Protein AF-A0A258ZLG7-F1 (afdb_monomer_lite)

Sequence (67 aa):
MPVDRKKTYSSEDIITRLATDLPHWRLEDGWIRRTYRTNSWKGTLMVINTVGHLAEAAWHHPDITAS

Radius of gyration: 14.12 Å; chains: 1; bounding box: 27×24×38 Å

pLDDT: mean 94.24, std 8.32, range [51.84, 98.5]

Foldseek 3Di:
DDDPPPDDDDQVRVQVCCVPPPVQWDQDPNDIDHDDDDPDPVRVVVVVVVLVVVCVVVVHDDDDDDD

Structure (mmCIF, N/CA/C/O backbone):
data_AF-A0A258ZLG7-F1
#
_entry.id   AF-A0A258ZLG7-F1
#
loop_
_atom_site.group_PDB
_atom_site.id
_atom_site.type_symbol
_atom_site.label_atom_id
_atom_site.label_alt_id
_atom_site.label_comp_id
_atom_site.label_asym_id
_atom_site.label_entity_id
_atom_site.label_seq_id
_atom_site.pdbx_PDB_ins_code
_atom_site.Cartn_x
_atom_site.Cartn_y
_atom_site.Cartn_z
_atom_site.occupancy
_atom_site.B_iso_or_equiv
_atom_site.auth_seq_id
_atom_site.auth_comp_id
_atom_site.auth_asym_id
_atom_site.auth_atom_id
_atom_site.pdbx_PDB_model_num
ATOM 1 N N . MET A 1 1 ? -10.321 -12.671 -19.312 1.00 51.84 1 MET A N 1
ATOM 2 C CA . MET A 1 1 ? -10.056 -11.500 -20.175 1.00 51.84 1 MET A CA 1
ATOM 3 C C . MET A 1 1 ? -8.675 -10.967 -19.839 1.00 51.84 1 MET A C 1
ATOM 5 O O . MET A 1 1 ? -8.344 -10.988 -18.657 1.00 51.84 1 MET A O 1
ATOM 9 N N . PRO A 1 2 ? -7.849 -10.567 -20.817 1.00 64.81 2 PRO A N 1
ATOM 10 C CA . PRO A 1 2 ? -6.564 -9.951 -20.512 1.00 64.81 2 PRO A CA 1
ATOM 11 C C . PRO A 1 2 ? -6.806 -8.634 -19.766 1.00 64.81 2 PRO A C 1
ATOM 13 O O . PRO A 1 2 ? -7.627 -7.820 -20.184 1.00 64.81 2 PRO A O 1
ATOM 16 N N . VAL A 1 3 ? -6.133 -8.456 -18.631 1.00 68.12 3 VAL A N 1
ATOM 17 C CA . VAL A 1 3 ? -6.148 -7.191 -17.892 1.00 68.12 3 VAL A CA 1
ATOM 18 C C . VAL A 1 3 ? -5.304 -6.201 -18.683 1.00 68.12 3 VAL A C 1
ATOM 20 O O . VAL A 1 3 ? -4.094 -6.396 -18.816 1.00 68.12 3 VAL A O 1
ATOM 23 N N . ASP A 1 4 ? -5.929 -5.150 -19.210 1.00 81.69 4 ASP A N 1
ATOM 24 C CA . ASP A 1 4 ? -5.178 -4.017 -19.738 1.00 81.69 4 ASP A CA 1
ATOM 25 C C . ASP A 1 4 ? -4.523 -3.271 -18.570 1.00 81.69 4 ASP A C 1
ATOM 27 O O . ASP A 1 4 ? -5.188 -2.623 -17.762 1.00 81.69 4 ASP A O 1
ATOM 31 N N . ARG A 1 5 ? -3.196 -3.383 -18.481 1.00 73.94 5 ARG A N 1
ATOM 32 C CA . ARG A 1 5 ? -2.386 -2.758 -17.429 1.00 73.94 5 ARG A CA 1
ATOM 33 C C . ARG A 1 5 ? -2.314 -1.235 -17.545 1.00 73.94 5 ARG A C 1
ATOM 35 O O . ARG A 1 5 ? -1.866 -0.598 -16.601 1.00 73.94 5 ARG A O 1
ATOM 42 N N . LYS A 1 6 ? -2.709 -0.659 -18.684 1.00 80.88 6 LYS A N 1
ATOM 43 C CA . LYS A 1 6 ? -2.666 0.788 -18.935 1.00 80.88 6 LYS A CA 1
ATOM 44 C C . LYS A 1 6 ? -4.029 1.460 -18.807 1.00 80.88 6 LYS A C 1
ATOM 46 O O . LYS A 1 6 ? -4.116 2.669 -19.003 1.00 80.88 6 LYS A O 1
ATOM 51 N N . LYS A 1 7 ? -5.084 0.709 -18.476 1.00 88.88 7 LYS A N 1
ATOM 52 C CA . LYS A 1 7 ? -6.404 1.293 -18.250 1.00 88.88 7 LYS A CA 1
ATOM 53 C C . LYS A 1 7 ? -6.340 2.262 -17.066 1.00 88.88 7 LYS A C 1
ATOM 55 O O . LYS A 1 7 ? -6.107 1.850 -15.931 1.00 88.88 7 LYS A O 1
ATOM 60 N N . THR A 1 8 ? -6.627 3.530 -17.332 1.00 91.31 8 THR A N 1
ATOM 61 C CA . THR A 1 8 ? -6.939 4.508 -16.288 1.00 91.31 8 THR A CA 1
ATOM 62 C C . THR A 1 8 ? -8.381 4.304 -15.836 1.00 91.31 8 THR A C 1
ATOM 64 O O . THR A 1 8 ? -9.285 4.178 -16.664 1.00 91.31 8 THR A O 1
ATOM 67 N N . TYR 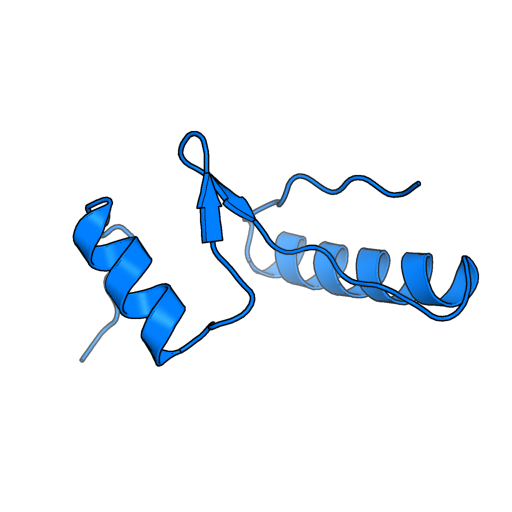A 1 9 ? -8.597 4.253 -14.525 1.00 92.06 9 TYR A N 1
ATOM 68 C CA . TYR A 1 9 ? -9.925 4.119 -13.929 1.00 92.06 9 TYR A CA 1
ATOM 69 C C . TYR A 1 9 ? -10.481 5.494 -13.552 1.00 92.06 9 TYR A C 1
ATOM 71 O O . TYR A 1 9 ? -9.719 6.372 -13.144 1.00 92.06 9 TYR A O 1
ATOM 79 N N . SER A 1 10 ? -11.800 5.676 -13.669 1.00 95.44 10 SER A N 1
ATOM 80 C CA . SER A 1 10 ? -12.467 6.840 -13.079 1.00 95.44 10 SER A CA 1
ATOM 81 C C . SER A 1 10 ? -12.550 6.694 -11.557 1.00 95.44 10 SER A C 1
ATOM 83 O O . SER A 1 10 ? -12.402 5.597 -11.013 1.00 95.44 10 SER A O 1
ATOM 85 N N . SER A 1 11 ? -12.819 7.792 -10.854 1.00 96.19 11 SER A N 1
ATOM 86 C CA . SER A 1 11 ? -13.008 7.766 -9.400 1.00 96.19 11 SER A CA 1
ATOM 87 C C . SER A 1 11 ? -14.132 6.812 -8.980 1.00 96.19 11 SER A C 1
ATOM 89 O O . SER A 1 11 ? -13.983 6.082 -8.002 1.00 96.19 11 SER A O 1
ATOM 91 N N . GLU A 1 12 ? -15.230 6.767 -9.735 1.00 96.88 12 GLU A N 1
ATOM 92 C CA . GLU A 1 12 ? -16.381 5.894 -9.479 1.00 96.88 12 GLU A CA 1
ATOM 93 C C . GLU A 1 12 ? -16.019 4.415 -9.664 1.00 96.88 12 GLU A C 1
ATOM 95 O O . GLU A 1 12 ? -16.363 3.584 -8.816 1.00 96.88 12 GLU A O 1
ATOM 100 N N . ASP A 1 13 ? -15.278 4.094 -10.732 1.00 96.19 13 ASP A N 1
ATOM 101 C CA . ASP A 1 13 ? -14.765 2.745 -10.985 1.00 96.19 13 ASP A CA 1
ATOM 102 C C . ASP A 1 13 ? -13.849 2.287 -9.838 1.00 96.19 13 ASP A C 1
ATOM 104 O O . ASP A 1 13 ? -13.976 1.162 -9.345 1.00 96.19 13 ASP A O 1
ATOM 108 N N . ILE A 1 14 ? -12.938 3.164 -9.391 1.00 96.75 14 ILE A N 1
ATOM 109 C CA . ILE A 1 14 ? -12.022 2.879 -8.279 1.00 96.75 14 ILE A CA 1
ATOM 110 C C . ILE A 1 14 ? -12.825 2.603 -7.011 1.00 96.75 14 ILE A C 1
ATOM 112 O O . ILE A 1 14 ? -12.644 1.553 -6.401 1.00 96.75 14 ILE A O 1
ATOM 116 N N . ILE A 1 15 ? -13.729 3.504 -6.620 1.00 96.88 15 ILE A N 1
ATOM 117 C CA . ILE A 1 15 ? -14.524 3.366 -5.391 1.00 96.88 15 ILE A CA 1
ATOM 118 C C . ILE A 1 15 ? -15.327 2.059 -5.405 1.00 96.88 15 ILE A C 1
ATOM 120 O O . ILE A 1 15 ? -15.303 1.313 -4.424 1.00 96.88 15 ILE A O 1
ATOM 124 N N . THR A 1 16 ? -15.974 1.740 -6.527 1.00 97.19 16 THR A N 1
ATOM 125 C CA . THR A 1 16 ? -16.764 0.509 -6.690 1.00 97.19 16 THR A CA 1
ATOM 126 C C . THR A 1 16 ? -15.897 -0.742 -6.539 1.00 97.19 16 THR A C 1
ATOM 128 O O . THR A 1 16 ? -16.261 -1.682 -5.823 1.00 97.19 16 THR A O 1
ATOM 131 N N . ARG A 1 17 ? -14.718 -0.749 -7.173 1.00 95.88 17 ARG A N 1
ATOM 132 C CA . ARG A 1 17 ? -13.757 -1.853 -7.075 1.00 95.88 17 ARG A CA 1
ATOM 133 C C . ARG A 1 17 ? -13.219 -2.008 -5.655 1.00 95.88 17 ARG A C 1
ATOM 135 O O . ARG A 1 17 ? -13.162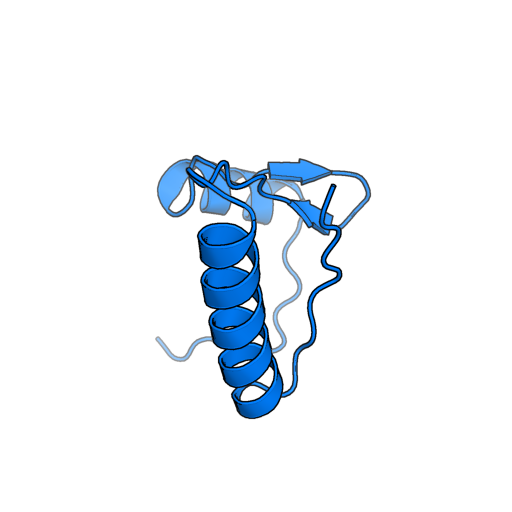 -3.121 -5.144 1.00 95.88 17 ARG A O 1
ATOM 142 N N . LEU A 1 18 ? -12.842 -0.910 -5.001 1.00 97.31 18 LEU A N 1
ATOM 143 C CA . LEU A 1 18 ? -12.329 -0.952 -3.633 1.00 97.31 18 LEU A CA 1
ATOM 144 C C . LEU A 1 18 ? -13.385 -1.491 -2.664 1.00 97.31 18 LEU A C 1
ATOM 146 O O . LEU A 1 18 ? -13.074 -2.372 -1.872 1.00 97.31 18 LEU A O 1
ATOM 150 N N . ALA A 1 19 ? -14.639 -1.047 -2.7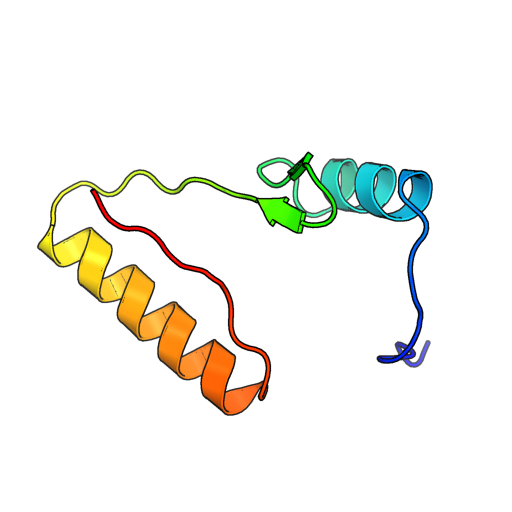73 1.00 96.06 19 ALA A N 1
ATOM 151 C CA . ALA A 1 19 ? -15.723 -1.545 -1.929 1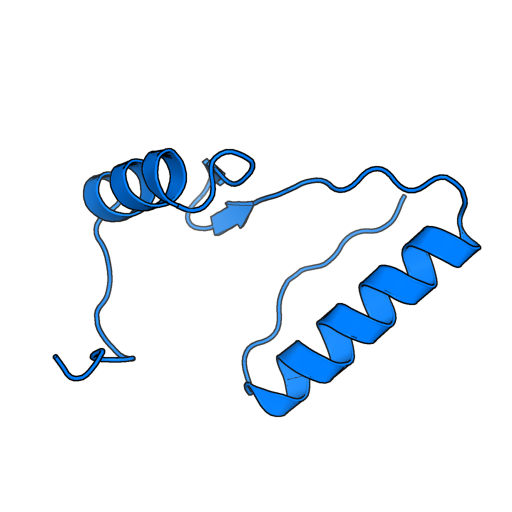.00 96.06 19 ALA A CA 1
ATOM 152 C C . ALA A 1 19 ? -15.973 -3.056 -2.103 1.00 96.06 19 ALA A C 1
ATOM 154 O O . ALA A 1 19 ? -16.295 -3.738 -1.132 1.00 96.06 19 ALA A O 1
ATOM 155 N N . THR A 1 20 ? -15.801 -3.575 -3.322 1.00 96.75 20 THR A N 1
ATOM 156 C CA . THR A 1 20 ? -16.071 -4.983 -3.649 1.00 96.75 20 THR A CA 1
ATOM 157 C C . THR A 1 20 ? -14.908 -5.904 -3.274 1.00 96.75 20 THR A C 1
ATOM 159 O O . THR A 1 20 ? -15.121 -6.952 -2.671 1.00 96.75 20 THR A O 1
ATOM 162 N N . ASP A 1 21 ? -13.675 -5.531 -3.626 1.00 97.00 21 ASP A N 1
ATOM 163 C CA . ASP A 1 21 ? -12.522 -6.440 -3.569 1.00 97.00 21 ASP A CA 1
ATOM 164 C C . ASP A 1 21 ? -11.506 -6.076 -2.477 1.00 97.00 21 ASP A C 1
ATOM 166 O O . ASP A 1 21 ? -10.728 -6.924 -2.040 1.00 97.00 21 ASP A O 1
ATOM 170 N N . LEU A 1 22 ? -11.467 -4.811 -2.051 1.00 97.12 22 LEU A N 1
ATOM 171 C CA . LEU A 1 22 ? -10.427 -4.255 -1.180 1.00 97.12 22 LEU A CA 1
ATOM 172 C C . LEU A 1 22 ? -11.026 -3.305 -0.121 1.00 97.12 22 LEU A C 1
ATOM 174 O O . LEU A 1 22 ? -10.598 -2.155 -0.024 1.00 97.12 22 LEU A O 1
ATOM 178 N N . PRO A 1 23 ? -11.971 -3.758 0.726 1.00 95.62 23 PRO A N 1
ATOM 179 C CA . PRO A 1 23 ? -12.850 -2.886 1.522 1.00 95.62 23 PRO A CA 1
ATOM 180 C C . PRO A 1 23 ? -12.141 -2.018 2.578 1.00 95.62 23 PRO A C 1
ATOM 182 O O . PRO A 1 23 ? -12.740 -1.118 3.157 1.00 95.62 23 PRO A O 1
ATOM 185 N N . HIS A 1 24 ? -10.862 -2.280 2.857 1.00 97.00 24 HIS A N 1
ATOM 186 C CA . HIS A 1 24 ? -10.037 -1.478 3.769 1.00 97.00 24 HIS A CA 1
ATOM 187 C C . HIS A 1 24 ? -9.204 -0.396 3.068 1.00 97.00 24 HIS A C 1
ATOM 189 O O . HIS A 1 24 ? -8.464 0.334 3.732 1.00 97.00 24 HIS A O 1
ATOM 195 N N . TRP A 1 25 ? -9.273 -0.329 1.742 1.00 98.00 25 TRP A N 1
ATOM 196 C CA . TRP A 1 25 ? -8.637 0.691 0.925 1.00 98.00 25 TRP A CA 1
ATOM 197 C C . TRP A 1 25 ? -9.657 1.763 0.553 1.00 98.00 25 TRP A C 1
ATOM 199 O O . TRP A 1 25 ? -10.837 1.478 0.368 1.00 98.00 25 TRP A O 1
ATOM 209 N N . ARG A 1 26 ? -9.195 3.005 0.419 1.00 97.69 26 ARG A N 1
ATOM 210 C CA . ARG A 1 26 ? -10.030 4.155 0.043 1.00 97.69 26 ARG A CA 1
ATOM 211 C C . ARG A 1 26 ? -9.324 5.029 -0.982 1.00 97.69 26 ARG A C 1
ATOM 213 O O . ARG A 1 26 ? -8.098 5.080 -0.961 1.00 97.69 26 ARG A O 1
ATOM 220 N N . LEU A 1 27 ? -10.086 5.719 -1.828 1.00 97.81 27 LEU A N 1
ATOM 221 C CA . LEU A 1 27 ? -9.576 6.758 -2.725 1.00 97.81 27 LEU A CA 1
ATOM 222 C C . LEU A 1 27 ? -9.558 8.105 -1.988 1.00 97.81 27 LEU A C 1
ATOM 224 O O . LEU A 1 27 ? -10.578 8.515 -1.441 1.00 97.81 27 LEU A O 1
ATOM 228 N N . GLU A 1 28 ? -8.413 8.778 -1.967 1.00 96.94 28 GLU A N 1
ATOM 229 C CA . GLU A 1 28 ? -8.207 10.048 -1.268 1.00 96.94 28 GLU A CA 1
ATOM 230 C C . GLU A 1 28 ? -7.105 10.853 -1.982 1.00 96.94 28 GLU A C 1
ATOM 232 O O . GLU A 1 28 ? -6.019 10.333 -2.235 1.00 96.94 28 GLU A O 1
ATOM 237 N N . ASP A 1 29 ? -7.396 12.101 -2.361 1.00 94.19 29 ASP A N 1
ATOM 238 C CA . ASP A 1 29 ? -6.501 13.011 -3.108 1.00 94.19 29 ASP A CA 1
ATOM 239 C C . ASP A 1 29 ? -5.838 12.405 -4.359 1.00 94.19 29 ASP A C 1
ATOM 241 O O . ASP A 1 29 ? -4.687 12.700 -4.674 1.00 94.19 29 ASP A O 1
ATOM 245 N N . GLY A 1 30 ? -6.543 11.520 -5.066 1.00 93.69 30 GLY A N 1
ATOM 246 C CA . GLY A 1 30 ? -6.013 10.829 -6.248 1.00 93.69 30 GLY A CA 1
ATOM 247 C C . GLY A 1 30 ? -5.172 9.582 -5.947 1.00 93.69 30 GLY A C 1
ATOM 248 O O . GLY A 1 30 ? -4.662 8.965 -6.877 1.00 93.69 30 GLY A O 1
ATOM 249 N N . TRP A 1 31 ? -5.068 9.165 -4.683 1.00 95.81 31 TRP A N 1
ATOM 250 C CA . TRP A 1 31 ? -4.334 7.971 -4.254 1.00 95.81 31 TRP A CA 1
ATOM 251 C C . TRP A 1 31 ? -5.268 6.948 -3.625 1.00 95.81 31 TRP A C 1
ATOM 253 O O . TRP A 1 31 ? -6.201 7.306 -2.908 1.00 95.81 31 TRP A O 1
ATOM 263 N N . ILE A 1 32 ? -4.977 5.660 -3.805 1.00 97.19 32 ILE A N 1
ATOM 264 C CA . ILE A 1 32 ? -5.570 4.638 -2.941 1.00 97.19 32 ILE A CA 1
ATOM 265 C C . ILE A 1 32 ? -4.731 4.498 -1.672 1.00 97.19 32 ILE A C 1
ATOM 267 O O . ILE A 1 32 ? -3.506 4.415 -1.731 1.00 97.19 32 ILE A O 1
ATOM 271 N N . ARG A 1 33 ? -5.377 4.486 -0.506 1.00 97.75 33 ARG A N 1
ATOM 272 C CA . ARG A 1 33 ? -4.693 4.486 0.793 1.00 97.75 33 ARG A CA 1
ATOM 273 C C . ARG A 1 33 ? -5.231 3.403 1.711 1.00 97.75 33 ARG A C 1
ATOM 275 O O . ARG A 1 33 ? -6.438 3.167 1.774 1.00 97.75 33 ARG A O 1
ATOM 282 N N . ARG A 1 34 ? -4.328 2.793 2.481 1.00 97.31 34 ARG A N 1
ATOM 283 C CA . ARG A 1 34 ? -4.647 1.875 3.579 1.00 97.31 34 ARG A CA 1
ATOM 284 C C . ARG A 1 34 ? -3.660 2.051 4.726 1.00 97.31 34 ARG A C 1
ATOM 286 O O . ARG A 1 34 ? -2.455 2.115 4.513 1.00 97.31 34 ARG A O 1
ATOM 293 N N . THR A 1 35 ? -4.179 2.056 5.950 1.00 96.56 35 THR A N 1
ATOM 294 C CA . THR A 1 35 ? -3.371 2.060 7.174 1.00 96.56 35 THR A CA 1
ATOM 295 C C . THR A 1 35 ? -3.339 0.657 7.766 1.00 96.56 35 THR A C 1
ATOM 297 O O . THR A 1 35 ? -4.385 0.035 7.961 1.00 96.56 35 THR A O 1
ATOM 300 N N . TYR A 1 36 ? -2.144 0.163 8.076 1.00 96.31 36 TYR A N 1
ATOM 301 C CA . TYR A 1 36 ? -1.946 -1.102 8.777 1.00 96.31 36 TYR A CA 1
ATOM 302 C C . TYR A 1 36 ? -1.523 -0.821 10.217 1.00 96.31 36 TYR A C 1
ATOM 304 O O . TYR A 1 36 ? -0.642 -0.001 10.455 1.00 96.31 36 TYR A O 1
ATOM 312 N N . ARG A 1 37 ? -2.140 -1.518 11.175 1.00 96.69 37 ARG A N 1
ATOM 313 C CA . ARG A 1 37 ? -1.698 -1.528 12.574 1.00 96.69 37 ARG A CA 1
ATOM 314 C C . ARG A 1 37 ? -0.973 -2.837 12.839 1.00 96.69 37 ARG A C 1
ATOM 316 O O . ARG A 1 37 ? -1.533 -3.909 12.624 1.00 96.69 37 ARG A O 1
ATOM 323 N N . THR A 1 38 ? 0.270 -2.739 13.277 1.00 96.94 38 THR A N 1
ATOM 324 C CA . THR A 1 38 ? 1.126 -3.871 13.638 1.00 96.94 38 THR A CA 1
ATOM 325 C C . THR A 1 38 ? 1.354 -3.874 15.148 1.00 96.94 38 THR A C 1
ATOM 327 O O . THR A 1 38 ? 1.189 -2.861 15.824 1.00 96.94 38 THR A O 1
ATOM 330 N N . ASN A 1 39 ? 1.738 -5.028 15.694 1.00 95.81 39 ASN A N 1
ATOM 331 C CA . ASN A 1 39 ? 1.885 -5.198 17.144 1.00 95.81 39 ASN A CA 1
ATOM 332 C C . ASN A 1 39 ? 3.178 -4.589 17.715 1.00 95.81 39 ASN A C 1
ATOM 334 O O . ASN A 1 39 ? 3.322 -4.492 18.929 1.00 95.81 39 ASN A O 1
ATOM 338 N N . SER A 1 40 ? 4.156 -4.251 16.867 1.00 97.75 40 SER A N 1
ATOM 339 C CA . SER A 1 40 ? 5.434 -3.665 17.282 1.00 97.75 40 SER A CA 1
ATOM 340 C C . SER A 1 40 ? 6.189 -3.064 16.099 1.00 97.75 40 SER A C 1
ATOM 342 O O . SER A 1 40 ? 5.918 -3.397 14.943 1.00 97.75 40 SER A O 1
ATOM 344 N N . TRP A 1 41 ? 7.215 -2.263 16.399 1.00 97.94 41 TRP A N 1
ATOM 345 C CA . TRP A 1 41 ? 8.114 -1.690 15.396 1.00 97.94 41 TRP A CA 1
ATOM 346 C C . TRP A 1 41 ? 8.779 -2.746 14.501 1.00 97.94 41 TRP A C 1
ATOM 348 O O . TRP A 1 41 ? 8.805 -2.605 13.280 1.00 97.94 41 TRP A O 1
ATOM 358 N N . LYS A 1 42 ? 9.237 -3.864 15.083 1.00 97.88 42 LYS A N 1
ATOM 359 C CA . LYS A 1 42 ? 9.779 -4.989 14.305 1.00 97.88 42 LYS A CA 1
ATOM 360 C C . LYS A 1 42 ? 8.741 -5.524 13.313 1.00 97.88 42 LYS A C 1
ATOM 362 O O . LYS A 1 42 ? 9.081 -5.792 12.166 1.00 97.88 42 LYS A O 1
ATOM 367 N N . GLY A 1 43 ? 7.483 -5.660 13.740 1.00 98.06 43 GLY A N 1
ATOM 368 C CA . GLY A 1 43 ? 6.385 -6.068 12.863 1.00 98.06 43 GLY A CA 1
ATOM 369 C C . GLY A 1 43 ? 6.157 -5.081 11.715 1.00 98.06 43 GLY A C 1
ATOM 370 O O . GLY A 1 43 ? 6.0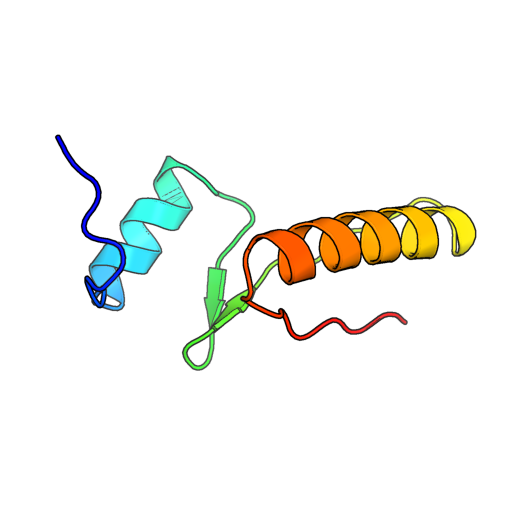04 -5.507 10.573 1.00 98.06 43 GLY A O 1
ATOM 371 N N . THR A 1 44 ? 6.209 -3.776 11.999 1.00 98.19 44 THR A N 1
ATOM 372 C CA . THR A 1 44 ? 6.131 -2.716 10.979 1.00 98.19 44 THR A CA 1
ATOM 373 C C . THR A 1 44 ? 7.220 -2.874 9.924 1.00 98.19 44 THR A C 1
ATOM 375 O O . THR A 1 44 ? 6.908 -2.937 8.737 1.00 98.19 44 THR A O 1
ATOM 378 N N . LEU A 1 45 ? 8.482 -3.025 10.337 1.00 98.31 45 LEU A N 1
ATOM 379 C CA . LEU A 1 45 ? 9.602 -3.182 9.405 1.00 98.31 45 LEU A CA 1
ATOM 380 C C . LEU A 1 45 ? 9.478 -4.438 8.531 1.00 98.31 45 LEU A C 1
ATOM 382 O O . LEU A 1 45 ? 9.785 -4.387 7.344 1.00 98.31 45 LEU A O 1
ATOM 386 N N . MET A 1 46 ? 8.979 -5.552 9.076 1.00 98.25 46 MET A N 1
ATOM 387 C CA . MET A 1 46 ? 8.754 -6.772 8.287 1.00 98.25 46 MET A CA 1
ATOM 388 C C . MET A 1 46 ? 7.720 -6.565 7.173 1.00 98.25 46 MET A C 1
ATOM 390 O O . MET A 1 46 ? 7.926 -7.024 6.047 1.00 98.25 46 MET A O 1
ATOM 394 N N . VAL A 1 47 ? 6.625 -5.854 7.464 1.00 98.00 47 VAL A N 1
ATOM 395 C CA . VAL A 1 47 ? 5.609 -5.512 6.455 1.00 98.00 47 VAL A CA 1
ATOM 396 C C . VAL A 1 47 ? 6.205 -4.589 5.396 1.00 98.00 47 VAL A C 1
ATOM 398 O O . VAL A 1 47 ? 6.080 -4.881 4.209 1.00 98.00 47 VAL A O 1
ATOM 401 N N . ILE A 1 48 ? 6.898 -3.525 5.813 1.00 98.19 48 ILE A N 1
ATOM 402 C CA . ILE A 1 48 ? 7.524 -2.558 4.899 1.00 98.19 48 ILE A CA 1
ATOM 403 C C . ILE A 1 48 ? 8.513 -3.251 3.962 1.00 98.19 48 ILE A C 1
ATOM 405 O O . ILE A 1 48 ? 8.428 -3.063 2.752 1.00 98.19 48 ILE A O 1
ATOM 409 N N . ASN A 1 49 ? 9.390 -4.109 4.488 1.00 98.25 49 ASN A N 1
ATOM 410 C CA . ASN A 1 49 ? 10.368 -4.836 3.676 1.00 98.25 49 ASN A CA 1
ATOM 411 C C . ASN A 1 49 ? 9.693 -5.753 2.650 1.00 98.25 49 ASN A C 1
ATOM 413 O O . ASN A 1 49 ? 10.129 -5.829 1.503 1.00 98.25 49 ASN A O 1
ATOM 417 N N . THR A 1 50 ? 8.610 -6.426 3.047 1.00 98.50 50 THR A N 1
ATOM 418 C CA . THR A 1 50 ? 7.854 -7.300 2.140 1.00 98.50 50 THR A CA 1
ATOM 419 C C . THR A 1 50 ? 7.205 -6.493 1.016 1.00 98.50 50 THR A C 1
ATOM 421 O O . THR A 1 50 ? 7.326 -6.860 -0.151 1.00 98.50 50 THR A O 1
ATOM 424 N N . VAL A 1 51 ? 6.555 -5.372 1.347 1.00 98.19 51 VAL A N 1
ATOM 425 C CA . VAL A 1 51 ? 5.954 -4.475 0.348 1.00 98.19 51 VAL A CA 1
ATOM 426 C C . VAL A 1 51 ? 7.025 -3.902 -0.578 1.00 98.19 51 VAL A C 1
ATOM 428 O O . VAL A 1 51 ? 6.832 -3.924 -1.787 1.00 98.19 51 VAL A O 1
ATOM 431 N N . GLY A 1 52 ? 8.165 -3.459 -0.040 1.00 97.94 52 GLY A N 1
ATOM 432 C CA . GLY A 1 52 ? 9.280 -2.930 -0.827 1.00 97.94 52 GLY A CA 1
ATOM 433 C C . GLY A 1 52 ? 9.835 -3.948 -1.826 1.00 97.94 52 GLY A C 1
ATOM 434 O O . GLY A 1 52 ? 10.034 -3.618 -2.991 1.00 97.94 52 GLY A O 1
ATOM 435 N N . HIS A 1 53 ? 10.002 -5.207 -1.411 1.00 98.19 53 HIS A N 1
ATOM 436 C CA . HIS A 1 53 ? 10.444 -6.274 -2.311 1.00 98.19 53 HIS A CA 1
ATOM 437 C C . HIS A 1 53 ? 9.453 -6.519 -3.463 1.00 98.19 53 HIS A C 1
ATOM 439 O O . HIS A 1 53 ? 9.859 -6.633 -4.619 1.00 98.19 53 HIS A O 1
ATOM 445 N N . LEU A 1 54 ? 8.150 -6.569 -3.163 1.00 98.31 54 LEU A N 1
ATOM 446 C CA . LEU A 1 54 ? 7.108 -6.754 -4.179 1.00 98.31 54 LEU A CA 1
ATOM 447 C C . LEU A 1 54 ? 6.983 -5.543 -5.112 1.00 98.31 54 LEU A C 1
AT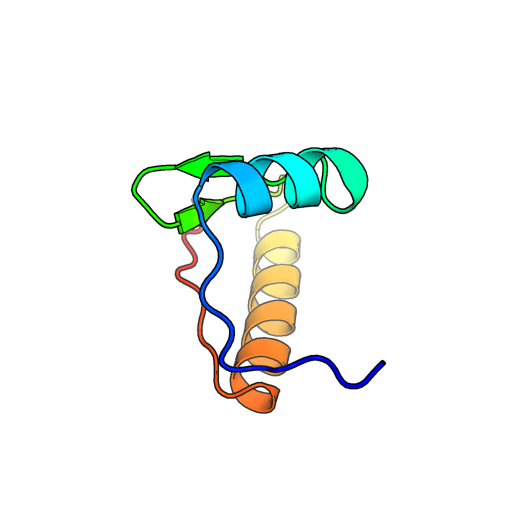OM 449 O O . LEU A 1 54 ? 6.770 -5.719 -6.310 1.00 98.31 54 LEU A O 1
ATOM 453 N N . ALA A 1 55 ? 7.128 -4.333 -4.574 1.00 97.94 55 ALA A N 1
ATOM 454 C CA . ALA A 1 55 ? 7.096 -3.091 -5.337 1.00 97.94 55 ALA A CA 1
ATOM 455 C C . ALA A 1 55 ? 8.228 -3.031 -6.368 1.00 97.94 55 ALA A C 1
ATOM 457 O O . ALA A 1 55 ? 7.987 -2.665 -7.517 1.00 97.94 55 ALA A O 1
ATOM 458 N N . GLU A 1 56 ? 9.434 -3.460 -5.986 1.00 97.81 56 GLU A N 1
ATOM 459 C CA . GLU A 1 56 ? 10.579 -3.519 -6.894 1.00 97.81 56 GLU A CA 1
ATOM 460 C C . GLU A 1 56 ? 10.362 -4.553 -8.005 1.00 97.81 56 GLU A C 1
ATOM 462 O O . GLU A 1 56 ? 10.524 -4.242 -9.183 1.00 97.81 56 GLU A O 1
ATOM 467 N N . ALA A 1 57 ? 9.888 -5.755 -7.659 1.00 97.25 57 ALA A N 1
ATOM 468 C CA . ALA A 1 57 ? 9.550 -6.782 -8.647 1.00 97.25 57 ALA A CA 1
ATOM 469 C C . ALA A 1 57 ? 8.440 -6.337 -9.624 1.00 97.25 57 ALA A C 1
ATOM 471 O O . ALA A 1 57 ? 8.422 -6.762 -10.780 1.00 97.25 57 ALA A O 1
ATOM 472 N N . ALA A 1 58 ? 7.513 -5.491 -9.167 1.00 95.19 58 ALA A N 1
ATOM 473 C CA . ALA A 1 58 ? 6.444 -4.919 -9.983 1.00 95.19 58 ALA A CA 1
ATOM 474 C C . ALA A 1 58 ? 6.853 -3.638 -10.733 1.00 95.19 58 ALA A C 1
ATOM 476 O O . ALA A 1 58 ? 6.092 -3.178 -11.586 1.00 95.19 58 ALA A O 1
ATOM 477 N N . TRP A 1 59 ? 8.018 -3.065 -10.411 1.00 96.12 59 TRP A N 1
ATOM 478 C CA . TRP A 1 59 ? 8.464 -1.740 -10.840 1.00 96.12 59 TRP A CA 1
ATOM 479 C C . TRP A 1 59 ? 7.394 -0.651 -10.646 1.00 96.12 59 TRP A C 1
ATOM 481 O O . TRP A 1 59 ? 7.101 0.152 -11.534 1.00 96.12 59 TRP A O 1
ATOM 491 N N . HIS A 1 60 ? 6.761 -0.671 -9.471 1.00 94.50 60 HIS A N 1
ATOM 492 C CA . HIS A 1 60 ? 5.710 0.265 -9.089 1.00 94.50 60 HIS A CA 1
ATOM 493 C C . HIS A 1 60 ? 5.785 0.553 -7.588 1.00 94.50 60 HIS A C 1
ATOM 495 O O . HIS A 1 60 ? 5.360 -0.257 -6.760 1.00 94.50 60 HIS A O 1
ATOM 501 N N . HIS A 1 61 ? 6.367 1.700 -7.240 1.00 96.62 61 HIS A N 1
ATOM 502 C CA . HIS A 1 61 ? 6.687 2.037 -5.855 1.00 96.62 61 HIS A CA 1
ATOM 503 C C . HIS A 1 61 ? 5.530 2.748 -5.149 1.00 96.62 61 HIS A C 1
ATOM 505 O O . HIS A 1 61 ? 4.971 3.697 -5.699 1.00 96.62 61 HIS A O 1
ATOM 511 N N . PRO A 1 62 ? 5.174 2.317 -3.927 1.00 97.06 62 PRO A N 1
ATOM 512 C CA . PRO A 1 62 ? 4.246 3.042 -3.075 1.00 97.06 62 PRO A CA 1
ATOM 513 C C . PRO A 1 62 ? 4.961 4.120 -2.255 1.00 97.06 62 PRO A C 1
ATOM 515 O O . PRO A 1 62 ? 6.125 3.964 -1.881 1.00 97.06 62 PRO A O 1
ATOM 518 N N . ASP A 1 63 ? 4.202 5.128 -1.839 1.00 97.44 63 ASP A N 1
ATOM 519 C CA . ASP A 1 63 ? 4.593 5.988 -0.727 1.00 97.44 63 ASP A CA 1
ATOM 520 C C . ASP A 1 63 ? 4.230 5.307 0.598 1.00 97.44 63 ASP A C 1
ATOM 522 O O . ASP A 1 63 ? 3.082 4.915 0.829 1.00 97.44 63 ASP A O 1
ATOM 526 N N . ILE A 1 64 ? 5.218 5.151 1.482 1.00 96.81 64 ILE A N 1
ATOM 527 C CA . ILE A 1 64 ? 5.045 4.514 2.790 1.00 96.81 64 ILE A CA 1
ATOM 528 C C . ILE A 1 64 ? 5.514 5.472 3.878 1.00 96.81 64 ILE A C 1
ATOM 530 O O . ILE A 1 64 ? 6.635 5.973 3.855 1.00 96.81 64 ILE A O 1
ATOM 534 N N . THR A 1 65 ? 4.670 5.669 4.886 1.00 96.69 65 THR A N 1
ATOM 535 C CA . THR A 1 65 ? 5.034 6.347 6.131 1.00 96.69 65 THR A CA 1
ATOM 536 C C . THR A 1 65 ? 4.921 5.366 7.290 1.00 96.69 65 THR A C 1
ATOM 538 O O . THR A 1 65 ? 3.969 4.589 7.365 1.00 96.69 65 THR A O 1
ATOM 541 N N . ALA A 1 66 ? 5.895 5.412 8.196 1.00 96.62 66 ALA A N 1
ATOM 542 C CA . ALA A 1 66 ? 5.903 4.655 9.438 1.00 96.62 66 ALA A CA 1
ATOM 543 C C . ALA A 1 66 ? 6.106 5.626 10.605 1.00 96.62 66 ALA A C 1
ATOM 545 O O . ALA A 1 66 ? 6.959 6.509 10.529 1.00 96.62 66 ALA A O 1
ATOM 546 N N . SER A 1 67 ? 5.301 5.468 11.652 1.00 91.56 67 SER A N 1
ATOM 547 C CA . SER A 1 67 ? 5.221 6.364 12.811 1.00 91.56 67 SER A CA 1
ATOM 548 C C . SER A 1 67 ? 4.930 5.579 14.076 1.00 91.56 67 SER A C 1
ATOM 550 O O . SER A 1 67 ? 4.150 4.603 13.948 1.00 91.56 67 SER A O 1
#

Secondary structure (DSSP, 8-state):
----TTPPPPHHHHHHHHHHH-TT-EEETTEEE-----SSHHHHHHHHHHHHHHHHHHT-PPP----